Protein AF-A0A7V3UGL0-F1 (afdb_monomer_lite)

Secondary structure (DSSP, 8-state):
--------SSHHHHHHHGGGGTT------S-GGG-GGGHHHHHHHHHH-TT-SS--TTHHHHHHHHHHHHHHHHHHT---HHHHHHHHTT--EEETTEEE---GGG--

Foldseek 3Di:
DDPDPCPPQDPVNCVVCPPVCPPDDDDDDPDLCPQPLQVVVVVVCCVVCVPPPDQRRCNQVVVFVVVLQVVLCVVQVDPDPVSSVVSQQPDWDQGSNGIDHDPCVVVD

Radius of gyration: 17.86 Å; chains: 1; bounding box: 42×31×46 Å

Sequence (108 aa):
MSAGIVCLFFQEFIDDAGPAAEGTYISFTPDQEKIPEVQPFTKKFKEKFPKAKEIGAYTIYSYVATNILLESIQATNSTDGKKLIDYLHKIRFNTALGPIQSNWSLYQ

pLDDT: mean 82.53, std 13.95, range [33.34, 97.62]

Structure (mmCIF, N/CA/C/O backbone):
data_AF-A0A7V3UGL0-F1
#
_entry.id   AF-A0A7V3UGL0-F1
#
loop_
_atom_site.group_PDB
_atom_site.id
_atom_site.type_symbol
_atom_site.label_atom_id
_atom_site.label_alt_id
_atom_site.label_comp_id
_atom_site.label_asym_id
_atom_site.label_entity_id
_atom_site.label_seq_id
_atom_site.pdbx_PDB_ins_code
_atom_site.Cartn_x
_atom_site.Cartn_y
_atom_site.Cartn_z
_atom_site.occupancy
_atom_site.B_iso_or_equiv
_atom_site.auth_seq_id
_atom_site.auth_comp_id
_atom_site.auth_asym_id
_atom_site.auth_atom_id
_atom_site.pdbx_PDB_model_num
ATOM 1 N N . MET A 1 1 ? -3.508 -19.253 -27.397 1.00 33.34 1 MET A N 1
ATOM 2 C CA . MET A 1 1 ? -2.726 -18.333 -26.545 1.00 33.34 1 MET A CA 1
ATOM 3 C C . MET A 1 1 ? -3.712 -17.451 -25.805 1.00 33.34 1 MET A C 1
ATOM 5 O O . MET A 1 1 ? -4.383 -16.650 -26.438 1.00 33.34 1 MET A O 1
ATOM 9 N N . SER A 1 2 ? -3.898 -17.693 -24.509 1.00 33.34 2 SER A N 1
ATOM 10 C CA . SER A 1 2 ? -4.756 -16.870 -23.654 1.00 33.34 2 SER A CA 1
ATOM 11 C C . SER A 1 2 ? -3.950 -15.644 -23.236 1.00 33.34 2 SER A C 1
ATOM 13 O O . SER A 1 2 ? -3.031 -15.781 -22.435 1.00 33.34 2 SER A O 1
ATOM 15 N N . ALA A 1 3 ? -4.261 -14.472 -23.788 1.00 40.53 3 ALA A N 1
ATOM 16 C CA . ALA A 1 3 ? -3.751 -13.208 -23.272 1.00 40.53 3 ALA A CA 1
ATOM 17 C C . ALA A 1 3 ? -4.431 -12.944 -21.919 1.00 40.53 3 ALA A C 1
ATOM 19 O O . ALA A 1 3 ? -5.545 -12.429 -21.855 1.00 40.53 3 ALA A O 1
ATOM 20 N N . GLY A 1 4 ? -3.792 -13.396 -20.839 1.00 39.28 4 GLY A N 1
ATOM 21 C CA . GLY A 1 4 ? -4.130 -12.953 -19.491 1.00 39.28 4 GLY A CA 1
ATOM 22 C C . GLY A 1 4 ? -3.793 -11.471 -19.351 1.00 39.28 4 GLY A C 1
ATOM 23 O O . GLY A 1 4 ? -2.905 -10.974 -20.034 1.00 39.28 4 GLY A O 1
ATOM 24 N N . ILE A 1 5 ? -4.516 -10.762 -18.489 1.00 39.78 5 ILE A N 1
ATOM 25 C CA . ILE A 1 5 ? -4.229 -9.373 -18.114 1.00 39.78 5 ILE A CA 1
ATOM 26 C C . ILE A 1 5 ? -2.742 -9.259 -17.747 1.00 39.78 5 ILE A C 1
ATOM 28 O O . ILE A 1 5 ? -2.316 -9.763 -16.710 1.00 39.78 5 ILE A O 1
ATOM 32 N N . VAL A 1 6 ? -1.945 -8.629 -18.611 1.00 47.12 6 VAL A N 1
ATOM 33 C CA . VAL A 1 6 ? -0.530 -8.365 -18.339 1.00 47.12 6 VAL A CA 1
ATOM 34 C C . VAL A 1 6 ? -0.468 -7.062 -17.554 1.00 47.12 6 VAL A C 1
ATOM 36 O O . VAL A 1 6 ? -0.718 -5.979 -18.078 1.00 47.12 6 VAL A O 1
ATOM 39 N N . CYS A 1 7 ? -0.173 -7.167 -16.264 1.00 57.88 7 CYS A N 1
ATOM 40 C CA . CYS A 1 7 ? 0.117 -6.026 -15.407 1.00 57.88 7 CYS A CA 1
ATOM 41 C C . CYS A 1 7 ? 1.528 -5.487 -15.715 1.00 57.88 7 CYS A C 1
ATOM 43 O O . CYS A 1 7 ? 2.422 -5.686 -14.922 1.00 57.88 7 CYS A O 1
ATOM 45 N N . LEU A 1 8 ? 1.740 -4.814 -16.847 1.00 70.12 8 LEU A N 1
ATOM 46 C CA . LEU A 1 8 ? 3.045 -4.553 -17.500 1.00 70.12 8 LEU A CA 1
ATOM 47 C C . LEU A 1 8 ? 4.243 -4.076 -16.643 1.00 70.12 8 LEU A C 1
ATOM 49 O O . LEU A 1 8 ? 5.372 -4.136 -17.118 1.00 70.12 8 LEU A O 1
ATOM 53 N N . PHE A 1 9 ? 4.042 -3.585 -15.418 1.00 71.94 9 PHE A N 1
ATOM 54 C CA . PHE A 1 9 ? 5.118 -3.106 -14.549 1.00 71.94 9 PHE A CA 1
ATOM 55 C C . PHE A 1 9 ? 5.685 -4.204 -13.638 1.00 71.94 9 PHE A C 1
ATOM 57 O O . PHE A 1 9 ? 5.591 -4.140 -12.408 1.00 71.94 9 PHE A O 1
ATOM 64 N N . PHE A 1 10 ? 6.262 -5.225 -14.267 1.00 76.12 10 PHE A N 1
ATOM 65 C CA . PHE A 1 10 ? 7.023 -6.292 -13.622 1.00 76.12 10 PHE A CA 1
ATOM 66 C C . PHE A 1 10 ? 8.181 -6.742 -14.526 1.00 76.12 10 PHE A C 1
ATOM 68 O O . PHE A 1 10 ? 8.103 -6.609 -15.749 1.00 76.12 10 PHE A O 1
ATOM 75 N N . GLN A 1 11 ? 9.266 -7.242 -13.930 1.00 79.81 11 GLN A N 1
ATOM 76 C CA . GLN A 1 11 ? 10.502 -7.580 -14.650 1.00 79.81 11 GLN A CA 1
ATOM 77 C C . GLN A 1 11 ? 10.268 -8.659 -15.719 1.00 79.81 11 GLN A C 1
ATOM 79 O O . GLN A 1 11 ? 10.838 -8.603 -16.805 1.00 79.81 11 GLN A O 1
ATOM 84 N N . GLU A 1 12 ? 9.350 -9.582 -15.449 1.00 83.06 12 GLU A N 1
ATOM 85 C CA . GLU A 1 12 ? 8.999 -10.701 -16.318 1.00 83.06 12 GLU A CA 1
ATOM 86 C C . GLU A 1 12 ? 8.473 -10.246 -17.693 1.00 83.06 12 GLU A C 1
ATOM 88 O O . GLU A 1 12 ? 8.661 -10.948 -18.680 1.00 83.06 12 GLU A O 1
ATOM 93 N N . PHE A 1 13 ? 7.877 -9.050 -17.804 1.00 83.50 13 PHE A N 1
ATOM 94 C CA . PHE A 1 13 ? 7.432 -8.514 -19.095 1.00 83.50 13 PHE A CA 1
ATOM 95 C C . PHE A 1 13 ? 8.621 -8.256 -20.024 1.00 83.50 13 PHE A C 1
ATOM 97 O O . PHE A 1 13 ? 8.555 -8.574 -21.211 1.00 83.50 13 PHE A O 1
ATOM 104 N N . ILE A 1 14 ? 9.709 -7.703 -19.483 1.00 84.31 14 ILE A N 1
ATOM 105 C CA . ILE A 1 14 ? 10.938 -7.446 -20.239 1.00 84.31 14 ILE A CA 1
ATOM 106 C C . ILE A 1 14 ? 11.616 -8.766 -20.599 1.00 84.31 14 ILE A C 1
ATOM 108 O O . ILE A 1 14 ? 12.057 -8.932 -21.736 1.00 84.31 14 ILE A O 1
ATOM 112 N N . ASP A 1 15 ? 11.661 -9.705 -19.654 1.00 86.44 15 ASP A N 1
ATOM 113 C CA . ASP A 1 15 ? 12.285 -11.013 -19.857 1.00 86.44 15 ASP A CA 1
ATOM 114 C C . ASP A 1 15 ? 11.577 -11.809 -20.974 1.00 86.44 15 ASP A C 1
ATOM 116 O O . ASP A 1 15 ? 12.246 -12.429 -21.804 1.00 86.44 15 ASP A O 1
ATOM 120 N N . ASP A 1 16 ? 10.243 -11.730 -21.048 1.00 87.94 16 ASP A N 1
ATOM 121 C CA . ASP A 1 16 ? 9.434 -12.435 -22.050 1.00 87.94 16 ASP A CA 1
ATOM 122 C C . ASP A 1 16 ? 9.400 -11.727 -23.416 1.00 87.94 16 ASP A C 1
ATOM 124 O O . ASP A 1 16 ? 9.503 -12.374 -24.462 1.00 87.94 16 ASP A O 1
ATOM 128 N N . ALA A 1 17 ? 9.224 -10.401 -23.443 1.00 86.50 17 ALA A N 1
ATOM 129 C CA . ALA A 1 17 ? 9.100 -9.642 -24.692 1.00 86.50 17 ALA A CA 1
ATOM 130 C C . ALA A 1 17 ? 10.462 -9.320 -25.336 1.00 86.50 17 ALA A C 1
ATOM 132 O O . ALA A 1 17 ? 10.534 -9.066 -26.546 1.00 86.50 17 ALA A O 1
ATOM 133 N N . GLY A 1 18 ? 11.547 -9.343 -24.556 1.00 88.69 18 GLY A N 1
ATOM 134 C CA . GLY A 1 18 ? 12.904 -9.103 -25.031 1.00 88.69 18 GLY A CA 1
ATOM 135 C C . GLY A 1 18 ? 13.019 -7.783 -25.812 1.00 88.69 18 GLY A C 1
ATOM 136 O O . GLY A 1 18 ? 12.490 -6.761 -25.375 1.00 88.69 18 GLY A O 1
ATOM 137 N N . PRO A 1 19 ? 13.657 -7.769 -27.000 1.00 91.81 19 PRO A N 1
ATOM 138 C CA . PRO A 1 19 ? 13.801 -6.555 -27.810 1.00 91.81 19 PRO A CA 1
ATOM 139 C C . PRO A 1 19 ? 12.480 -5.886 -28.217 1.00 91.81 19 PRO A C 1
ATOM 141 O O . PRO A 1 19 ? 12.481 -4.702 -28.539 1.00 91.81 19 PRO A O 1
ATOM 144 N N . ALA A 1 20 ? 11.360 -6.616 -28.220 1.00 89.12 20 ALA A N 1
ATOM 145 C CA . ALA A 1 20 ? 10.055 -6.057 -28.568 1.00 89.12 20 ALA A CA 1
ATOM 146 C C . ALA A 1 20 ? 9.446 -5.199 -27.445 1.00 89.12 20 ALA A C 1
ATOM 148 O O . ALA A 1 20 ? 8.473 -4.490 -27.690 1.00 89.12 20 ALA A O 1
ATOM 149 N N . ALA A 1 21 ? 10.002 -5.252 -26.230 1.00 87.62 21 ALA A N 1
ATOM 150 C CA . ALA A 1 21 ? 9.583 -4.388 -25.131 1.00 87.62 21 ALA A CA 1
ATOM 151 C C . ALA A 1 21 ? 10.036 -2.930 -25.321 1.00 87.62 21 ALA A C 1
ATOM 153 O O . ALA A 1 21 ? 9.416 -2.020 -24.764 1.00 87.62 21 ALA A O 1
ATOM 154 N N . GLU A 1 22 ? 11.102 -2.702 -26.094 1.00 89.62 22 GLU A N 1
ATOM 155 C CA . GLU A 1 22 ? 11.689 -1.377 -26.289 1.00 89.62 22 GLU A CA 1
ATOM 156 C C . GLU A 1 22 ? 10.669 -0.408 -26.908 1.00 89.62 22 GLU A C 1
ATOM 158 O O . GLU A 1 22 ? 10.004 -0.718 -27.897 1.00 89.62 22 GLU A O 1
ATOM 163 N N . GLY A 1 23 ? 10.533 0.780 -26.317 1.00 89.69 23 GLY A N 1
ATOM 164 C CA . GLY A 1 23 ? 9.538 1.773 -26.739 1.00 89.69 23 GLY A CA 1
ATOM 165 C C . GLY A 1 23 ? 8.119 1.539 -26.203 1.00 89.69 23 GLY A C 1
ATOM 166 O O . GLY A 1 23 ? 7.206 2.283 -26.566 1.00 89.69 23 GLY A O 1
ATOM 167 N N . THR A 1 24 ? 7.910 0.556 -25.322 1.00 87.56 24 THR A N 1
ATOM 168 C CA . THR A 1 24 ? 6.630 0.392 -24.619 1.00 87.56 24 THR A CA 1
ATOM 169 C C . THR A 1 24 ? 6.436 1.510 -23.597 1.00 87.56 24 THR A C 1
ATOM 171 O O . THR A 1 24 ? 7.268 1.725 -22.718 1.00 87.56 24 THR A O 1
ATOM 174 N N . TYR A 1 25 ? 5.294 2.192 -23.673 1.00 83.00 25 TYR A N 1
ATOM 175 C CA . TYR A 1 25 ? 4.878 3.169 -22.671 1.00 83.00 25 TYR A CA 1
ATOM 176 C C . TYR A 1 25 ? 3.883 2.541 -21.708 1.00 83.00 25 TYR A C 1
ATOM 178 O O . TYR A 1 25 ? 2.922 1.891 -22.119 1.00 83.00 25 TYR A O 1
ATOM 186 N N . ILE A 1 26 ? 4.087 2.795 -20.421 1.00 82.94 26 ILE A N 1
ATOM 187 C CA . ILE A 1 26 ? 3.184 2.364 -19.360 1.00 82.94 26 ILE A CA 1
ATOM 188 C C . ILE A 1 26 ? 2.814 3.553 -18.485 1.00 82.94 26 ILE A C 1
ATOM 190 O O . ILE A 1 26 ? 3.629 4.436 -18.213 1.00 82.94 26 ILE A O 1
ATOM 194 N N . SER A 1 27 ? 1.573 3.564 -18.015 1.00 82.25 27 SER A N 1
ATOM 195 C CA . SER A 1 27 ? 1.170 4.442 -16.927 1.00 82.25 27 SER A CA 1
ATOM 196 C C . SER A 1 27 ? 1.519 3.773 -15.606 1.00 82.25 27 SER A C 1
ATOM 198 O O . SER A 1 27 ? 1.004 2.696 -15.297 1.00 82.25 27 SER A O 1
ATOM 200 N N . PHE A 1 28 ? 2.344 4.432 -14.808 1.00 80.25 28 PHE A N 1
ATOM 201 C CA . PHE A 1 28 ? 2.571 4.060 -13.422 1.00 80.25 28 PHE A CA 1
ATOM 202 C C . PHE A 1 28 ? 2.582 5.318 -12.559 1.00 80.25 28 PHE A C 1
ATOM 204 O O . PHE A 1 28 ? 2.586 6.443 -13.068 1.00 80.25 28 PHE A O 1
ATOM 211 N N . THR A 1 29 ? 2.540 5.147 -11.245 1.00 74.88 29 THR A N 1
ATOM 212 C CA . THR A 1 29 ? 2.706 6.286 -10.343 1.00 74.88 29 THR A CA 1
ATOM 213 C C . THR A 1 29 ? 4.101 6.895 -10.490 1.00 74.88 29 THR A C 1
ATOM 215 O O . THR A 1 29 ? 4.999 6.235 -11.020 1.00 74.88 29 THR A O 1
ATOM 218 N N . PRO A 1 30 ? 4.329 8.108 -9.952 1.00 74.31 30 PRO A N 1
ATOM 219 C CA . PRO A 1 30 ? 5.672 8.651 -9.828 1.00 74.31 30 PRO A CA 1
ATOM 220 C C . PRO A 1 30 ? 6.637 7.642 -9.202 1.00 74.31 30 PRO A C 1
ATOM 222 O O . PRO A 1 30 ? 6.250 6.837 -8.350 1.00 74.31 30 PRO A O 1
ATOM 225 N N . ASP A 1 31 ? 7.890 7.712 -9.640 1.00 75.75 31 ASP A N 1
ATOM 226 C CA . ASP A 1 31 ? 8.984 6.913 -9.105 1.00 75.75 31 ASP A CA 1
ATOM 227 C C . ASP A 1 31 ? 9.066 7.080 -7.581 1.00 75.75 31 ASP A C 1
ATOM 229 O O . ASP A 1 31 ? 9.315 8.171 -7.065 1.00 75.75 31 ASP A O 1
ATOM 233 N N . GLN A 1 32 ? 8.826 5.982 -6.868 1.00 73.94 32 GLN A N 1
ATOM 234 C CA . GLN A 1 32 ? 8.695 5.969 -5.417 1.00 73.94 32 GLN A CA 1
ATOM 235 C C . GLN A 1 32 ? 10.015 6.278 -4.711 1.00 73.94 32 GLN A C 1
ATOM 237 O O . GLN A 1 32 ? 9.993 6.837 -3.617 1.00 73.94 32 GLN A O 1
ATOM 242 N N . GLU A 1 33 ? 11.166 5.978 -5.324 1.00 73.31 33 GLU A N 1
ATOM 243 C CA . GLU A 1 33 ? 12.472 6.319 -4.743 1.00 73.31 33 GLU A CA 1
ATOM 244 C C . GLU A 1 33 ? 12.719 7.836 -4.735 1.00 73.31 33 GLU A C 1
ATOM 246 O O . GLU A 1 33 ? 13.494 8.343 -3.916 1.00 73.31 33 GLU A O 1
ATOM 251 N N . LYS A 1 34 ? 12.011 8.575 -5.599 1.00 78.44 34 LYS A N 1
ATOM 252 C CA . LYS A 1 34 ? 12.054 10.040 -5.666 1.00 78.44 34 LYS A CA 1
ATOM 253 C C . LYS A 1 34 ? 11.087 10.726 -4.696 1.00 78.44 34 LYS A C 1
ATOM 255 O O . LYS A 1 34 ? 11.132 11.948 -4.591 1.00 78.44 34 LYS A O 1
ATOM 260 N N . ILE A 1 35 ? 10.238 9.978 -3.986 1.00 78.50 35 ILE A N 1
ATOM 261 C CA . ILE A 1 35 ? 9.306 10.516 -2.986 1.00 78.50 35 ILE A CA 1
ATOM 262 C C . ILE A 1 35 ? 10.019 10.552 -1.620 1.00 78.50 35 ILE A C 1
ATOM 264 O O . ILE A 1 35 ? 10.321 9.487 -1.068 1.00 78.50 35 ILE A O 1
ATOM 268 N N . PRO A 1 36 ? 10.301 11.736 -1.039 1.00 81.69 36 PRO A N 1
ATOM 269 C CA . PRO A 1 36 ? 11.028 11.844 0.230 1.00 81.69 36 PRO A CA 1
ATOM 270 C C . PRO A 1 36 ? 10.372 11.067 1.380 1.00 81.69 36 PRO A C 1
ATOM 272 O O . PRO A 1 36 ? 11.065 10.446 2.187 1.00 81.69 36 PRO A O 1
ATOM 275 N N . GLU A 1 37 ? 9.040 11.042 1.425 1.00 79.56 37 GLU A N 1
ATOM 276 C CA . GLU A 1 37 ? 8.240 10.352 2.442 1.00 79.56 37 GLU A CA 1
ATOM 277 C C . GLU A 1 37 ? 8.386 8.821 2.390 1.00 79.56 37 GLU A C 1
ATOM 279 O O . GLU A 1 37 ? 8.180 8.145 3.403 1.00 79.56 37 GLU A O 1
ATOM 284 N N . VAL A 1 38 ? 8.791 8.265 1.242 1.00 82.25 38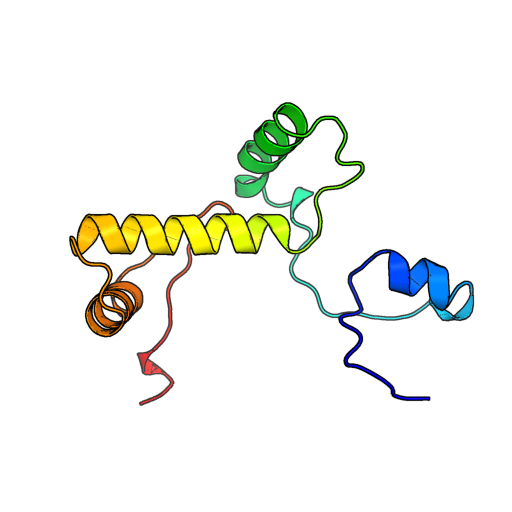 VAL A N 1
ATOM 285 C CA . VAL A 1 38 ? 8.977 6.819 1.041 1.00 82.25 38 VAL A CA 1
ATOM 286 C C . VAL A 1 38 ? 10.371 6.360 1.478 1.00 82.25 38 VAL A C 1
ATOM 288 O O . VAL A 1 38 ? 10.541 5.209 1.888 1.00 82.25 38 VAL A O 1
ATOM 291 N N . GLN A 1 39 ? 11.379 7.239 1.476 1.00 84.31 39 GLN A N 1
ATOM 292 C CA . GLN A 1 39 ? 12.762 6.861 1.805 1.00 84.31 39 GLN A CA 1
ATOM 293 C C . GLN A 1 39 ? 12.924 6.158 3.168 1.00 84.31 39 GLN A C 1
ATOM 295 O O . GLN A 1 39 ? 13.643 5.151 3.231 1.00 84.31 39 GLN A O 1
ATOM 300 N N . PRO A 1 40 ? 12.247 6.591 4.256 1.00 85.38 40 PRO A N 1
ATOM 301 C CA . PRO A 1 40 ? 12.303 5.886 5.535 1.00 85.38 40 PRO A CA 1
ATOM 302 C C . PRO A 1 40 ? 11.769 4.450 5.455 1.00 85.38 40 PRO A C 1
ATOM 304 O O . PRO A 1 40 ? 12.308 3.558 6.114 1.00 85.38 40 PRO A O 1
ATOM 307 N N . PHE A 1 41 ? 10.728 4.212 4.651 1.00 86.62 41 PHE A N 1
ATOM 308 C CA . PHE A 1 41 ? 10.207 2.869 4.403 1.00 86.62 41 PHE A CA 1
ATOM 309 C C . PHE A 1 41 ? 11.214 2.033 3.608 1.00 86.62 41 PHE A C 1
ATOM 311 O O . PHE A 1 41 ? 11.550 0.931 4.037 1.00 86.62 41 PHE A O 1
ATOM 318 N N . THR A 1 42 ? 11.747 2.572 2.509 1.00 84.31 42 THR A N 1
ATOM 319 C CA . THR A 1 42 ? 12.721 1.889 1.642 1.00 84.31 42 THR A CA 1
ATOM 320 C C . THR A 1 42 ? 13.947 1.428 2.421 1.00 84.31 42 THR A C 1
ATOM 322 O O . THR A 1 42 ? 14.373 0.280 2.276 1.00 84.31 42 THR A O 1
ATOM 325 N N . LYS A 1 43 ? 14.485 2.282 3.301 1.00 87.31 43 LYS A N 1
ATOM 326 C CA . LYS A 1 43 ? 15.616 1.928 4.167 1.00 87.31 43 LYS A CA 1
ATOM 327 C C . LYS A 1 43 ? 15.277 0.745 5.082 1.00 87.31 43 LYS A C 1
ATOM 329 O O . LYS A 1 43 ? 15.983 -0.260 5.060 1.00 87.31 43 LYS A O 1
ATOM 334 N N . LYS A 1 44 ? 14.165 0.828 5.822 1.00 88.19 44 LYS A N 1
ATOM 335 C CA . LYS A 1 44 ? 13.716 -0.249 6.725 1.00 88.19 44 LYS A CA 1
ATOM 336 C C . LYS A 1 44 ? 13.421 -1.550 5.980 1.00 88.19 44 LYS A C 1
ATOM 338 O O . LYS A 1 44 ? 13.696 -2.633 6.493 1.00 88.19 44 LYS A O 1
ATOM 343 N N . PHE A 1 45 ? 12.852 -1.457 4.781 1.00 88.56 45 PHE A N 1
ATOM 344 C CA . PHE A 1 45 ? 12.560 -2.621 3.955 1.00 88.56 45 PHE A CA 1
ATOM 345 C C . PHE A 1 45 ? 13.850 -3.322 3.518 1.00 88.56 45 PHE A C 1
ATOM 347 O O . PHE A 1 45 ? 13.967 -4.529 3.716 1.00 88.56 45 PHE A O 1
ATOM 354 N N . LYS A 1 46 ? 14.840 -2.576 3.006 1.00 87.19 46 LYS A N 1
ATOM 355 C CA . LYS A 1 46 ? 16.149 -3.120 2.596 1.00 87.19 46 LYS A CA 1
ATOM 356 C C . LYS A 1 46 ? 16.914 -3.736 3.779 1.00 87.19 46 LYS A C 1
ATOM 358 O O . LYS A 1 46 ? 17.504 -4.800 3.627 1.00 87.19 46 LYS A O 1
ATOM 363 N N . GLU A 1 47 ? 16.846 -3.129 4.966 1.00 90.06 47 GLU A N 1
ATOM 364 C CA . GLU A 1 47 ? 17.428 -3.690 6.199 1.00 90.06 47 GLU A CA 1
ATOM 365 C C . GLU A 1 47 ? 16.762 -5.014 6.612 1.00 90.06 47 GLU A C 1
ATOM 367 O O . GLU A 1 47 ? 17.444 -5.965 6.996 1.00 90.06 47 GLU A O 1
ATOM 372 N N . LYS A 1 48 ? 15.429 -5.097 6.522 1.00 89.50 48 LYS A N 1
ATOM 373 C CA . LYS A 1 48 ? 14.664 -6.290 6.918 1.00 89.50 48 LYS A CA 1
ATOM 374 C C . LYS A 1 48 ? 14.737 -7.417 5.88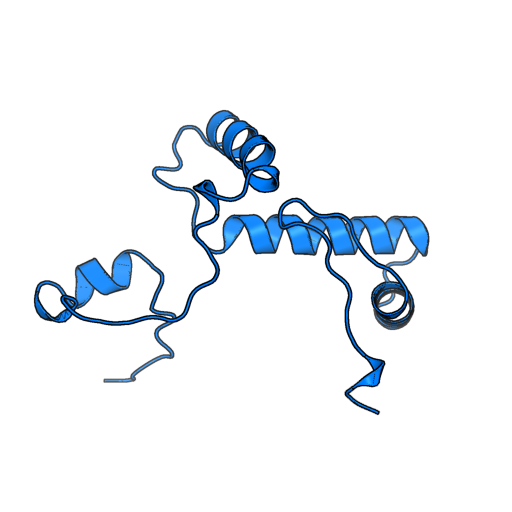6 1.00 89.50 48 LYS A C 1
ATOM 376 O O . LYS A 1 48 ? 14.688 -8.591 6.254 1.00 89.50 48 LYS A O 1
ATOM 381 N N . PHE A 1 49 ? 14.852 -7.069 4.609 1.00 87.19 49 PHE A N 1
ATOM 382 C CA . PHE A 1 49 ? 14.884 -8.001 3.485 1.00 87.19 49 PHE A CA 1
ATOM 383 C C . PHE A 1 49 ? 16.156 -7.799 2.650 1.00 87.19 49 PHE A C 1
ATOM 385 O O . PHE A 1 49 ? 16.075 -7.420 1.484 1.00 87.19 49 PHE A O 1
ATOM 392 N N . PRO A 1 50 ? 17.344 -8.114 3.196 1.00 82.69 50 PRO A N 1
ATOM 393 C CA . PRO A 1 50 ? 18.624 -7.844 2.531 1.00 82.69 50 PRO A CA 1
ATOM 394 C C . PRO A 1 50 ? 18.837 -8.658 1.244 1.00 82.69 50 PRO A C 1
ATOM 396 O O . PRO A 1 50 ? 19.736 -8.365 0.466 1.00 82.69 50 PRO A O 1
ATOM 399 N N . LYS A 1 51 ? 18.027 -9.703 1.022 1.00 82.38 51 LYS A N 1
ATOM 400 C CA . LYS A 1 51 ? 18.043 -10.528 -0.197 1.00 82.38 51 LYS A CA 1
ATOM 401 C C . LYS A 1 51 ? 17.052 -10.059 -1.264 1.00 82.38 51 LYS A C 1
ATOM 403 O O . LYS A 1 51 ? 17.055 -10.618 -2.358 1.00 82.38 51 LYS A O 1
ATOM 408 N N . ALA A 1 52 ? 16.180 -9.096 -0.954 1.00 74.56 52 ALA A N 1
ATOM 409 C CA . ALA A 1 52 ? 15.294 -8.522 -1.955 1.00 74.56 52 ALA A CA 1
ATOM 410 C C . ALA A 1 52 ? 16.157 -7.720 -2.933 1.00 74.56 52 ALA A C 1
ATOM 412 O O . ALA A 1 52 ? 16.721 -6.695 -2.559 1.00 74.56 52 ALA A O 1
ATOM 413 N N . LYS A 1 53 ? 16.300 -8.231 -4.163 1.00 66.81 53 LYS A N 1
ATOM 414 C CA . LYS A 1 53 ? 17.086 -7.571 -5.215 1.00 66.81 53 LYS A CA 1
ATOM 415 C C . LYS A 1 53 ? 16.551 -6.167 -5.486 1.00 66.81 53 LYS A C 1
ATOM 417 O O . LYS A 1 53 ? 17.333 -5.233 -5.601 1.00 66.81 53 LYS A O 1
ATOM 422 N N . GLU A 1 54 ? 15.227 -6.033 -5.504 1.00 72.19 54 GLU A N 1
ATOM 423 C CA . GLU A 1 54 ? 14.516 -4.778 -5.714 1.00 72.19 54 GLU A CA 1
ATOM 424 C C . GLU A 1 54 ? 13.247 -4.744 -4.85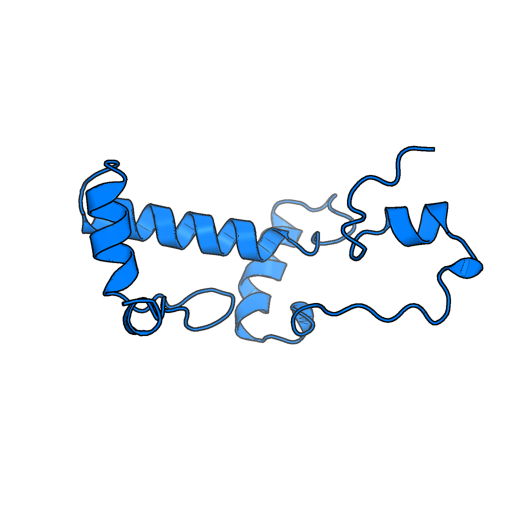8 1.00 72.19 54 GLU A C 1
ATOM 426 O O . GLU A 1 54 ? 12.690 -5.785 -4.489 1.00 72.19 54 GLU A O 1
ATOM 431 N N . ILE A 1 55 ? 12.792 -3.539 -4.514 1.00 77.81 55 ILE A N 1
ATOM 432 C CA . ILE A 1 55 ? 11.481 -3.366 -3.890 1.00 77.81 55 ILE A CA 1
ATOM 433 C C . ILE A 1 55 ? 10.451 -3.473 -5.006 1.00 77.81 55 ILE A C 1
ATOM 435 O O . ILE A 1 55 ? 10.412 -2.625 -5.892 1.00 77.81 55 ILE A O 1
ATOM 439 N N . GLY A 1 56 ? 9.612 -4.509 -4.959 1.00 78.94 56 GLY A N 1
ATOM 440 C CA . GLY A 1 56 ? 8.562 -4.687 -5.955 1.00 78.94 56 GLY A CA 1
ATOM 441 C C . GLY A 1 56 ? 7.649 -3.464 -6.004 1.00 78.94 56 GLY A C 1
ATOM 442 O O . GLY A 1 56 ? 7.305 -2.903 -4.958 1.00 78.94 56 GLY A O 1
ATOM 443 N N . ALA A 1 57 ? 7.215 -3.086 -7.202 1.00 80.12 57 ALA A N 1
ATOM 444 C CA . ALA A 1 57 ? 6.470 -1.855 -7.444 1.00 80.12 57 ALA A CA 1
ATOM 445 C C . ALA A 1 57 ? 5.213 -1.693 -6.567 1.00 80.12 57 ALA A C 1
ATOM 447 O O . ALA A 1 57 ? 4.854 -0.582 -6.181 1.00 80.12 57 ALA A O 1
ATOM 448 N N . TYR A 1 58 ? 4.573 -2.808 -6.194 1.00 85.00 58 TYR A N 1
ATOM 449 C CA . TYR A 1 58 ? 3.351 -2.831 -5.387 1.00 85.00 58 TYR A CA 1
ATOM 450 C C . TYR A 1 58 ? 3.573 -2.922 -3.863 1.00 85.00 58 TYR A C 1
ATOM 452 O O . TYR A 1 58 ? 2.614 -2.909 -3.080 1.00 85.00 58 TYR A O 1
ATOM 460 N N . THR A 1 59 ? 4.831 -3.000 -3.418 1.00 86.62 59 THR A N 1
ATOM 461 C CA . THR A 1 59 ? 5.190 -3.250 -2.010 1.00 86.62 59 THR A CA 1
ATOM 462 C C . THR A 1 59 ? 4.699 -2.131 -1.096 1.00 86.62 59 THR A C 1
ATOM 464 O O . THR A 1 59 ? 4.055 -2.394 -0.078 1.00 86.62 59 THR A O 1
ATOM 467 N N . ILE A 1 60 ? 4.962 -0.872 -1.458 1.00 87.00 60 ILE A N 1
ATOM 468 C CA . ILE A 1 60 ? 4.570 0.269 -0.626 1.00 87.00 60 ILE A CA 1
ATOM 469 C C . ILE A 1 60 ? 3.048 0.431 -0.552 1.00 87.00 60 ILE A C 1
ATOM 471 O O . ILE A 1 60 ? 2.539 0.760 0.514 1.00 87.00 60 ILE A O 1
ATOM 475 N N . TYR A 1 61 ? 2.298 0.144 -1.623 1.00 88.25 61 TYR A N 1
ATOM 476 C CA . TYR A 1 61 ? 0.831 0.230 -1.583 1.00 88.25 61 TYR A CA 1
ATOM 477 C C . TYR A 1 61 ? 0.253 -0.791 -0.623 1.00 88.25 61 TYR A C 1
ATOM 479 O O . TYR A 1 61 ? -0.633 -0.461 0.157 1.00 88.25 61 TYR A O 1
ATOM 487 N N . SER A 1 62 ? 0.796 -2.010 -0.638 1.00 90.69 62 SER A N 1
ATOM 488 C CA . SER A 1 62 ? 0.389 -3.060 0.294 1.00 90.69 62 SER A CA 1
ATOM 489 C C . SER A 1 62 ? 0.685 -2.649 1.739 1.00 90.69 62 SER A C 1
ATOM 491 O O . SER A 1 62 ? -0.162 -2.812 2.620 1.00 90.69 62 SER A O 1
ATOM 493 N N . TYR A 1 63 ? 1.854 -2.047 1.982 1.00 90.19 63 TYR A N 1
ATOM 494 C CA . TYR A 1 63 ? 2.224 -1.514 3.294 1.00 90.19 63 TYR A CA 1
ATOM 495 C C . TYR A 1 63 ? 1.282 -0.392 3.752 1.00 90.19 63 TYR A C 1
ATOM 497 O O . TYR A 1 63 ? 0.770 -0.426 4.871 1.00 90.19 63 TYR A O 1
ATOM 505 N N . VAL A 1 64 ? 1.011 0.583 2.883 1.00 91.44 64 VAL A N 1
ATOM 506 C CA . VAL A 1 64 ? 0.120 1.712 3.171 1.00 91.44 64 VAL A CA 1
ATOM 507 C C . VAL A 1 64 ? -1.313 1.242 3.419 1.00 91.44 64 VAL A C 1
ATOM 509 O O . VAL A 1 64 ? -1.892 1.610 4.438 1.00 91.44 64 VAL A O 1
ATOM 512 N N . ALA A 1 65 ? -1.864 0.390 2.553 1.00 93.00 65 ALA A N 1
ATOM 513 C CA . ALA A 1 65 ? -3.215 -0.147 2.701 1.00 93.00 65 ALA A CA 1
ATOM 514 C C . ALA A 1 65 ? -3.380 -0.926 4.014 1.00 93.00 65 ALA A C 1
ATOM 516 O O . ALA A 1 65 ? -4.379 -0.763 4.714 1.00 93.00 65 ALA A O 1
ATOM 517 N N . THR A 1 66 ? -2.372 -1.719 4.386 1.00 94.38 66 THR A N 1
ATOM 518 C CA . THR A 1 66 ? -2.381 -2.463 5.652 1.00 94.38 66 THR A CA 1
ATOM 519 C C . THR A 1 66 ? -2.375 -1.519 6.852 1.00 94.38 66 THR A C 1
ATOM 521 O O . THR A 1 66 ? -3.152 -1.717 7.781 1.00 94.38 66 THR A O 1
ATOM 524 N N . ASN A 1 67 ? -1.551 -0.467 6.838 1.00 93.62 67 ASN A N 1
ATOM 525 C CA . ASN A 1 67 ? -1.514 0.499 7.940 1.00 93.62 67 ASN A CA 1
ATOM 526 C C . ASN A 1 67 ? -2.830 1.270 8.077 1.00 93.62 67 ASN A C 1
ATOM 528 O O . ASN A 1 67 ? -3.326 1.402 9.190 1.00 93.62 67 ASN A O 1
ATOM 532 N N . ILE A 1 68 ? -3.428 1.700 6.961 1.00 95.06 68 ILE A N 1
ATOM 533 C CA . ILE A 1 68 ? -4.751 2.344 6.951 1.00 95.06 68 ILE A CA 1
ATOM 534 C C . ILE A 1 68 ? -5.807 1.420 7.577 1.00 95.06 68 ILE A C 1
ATOM 536 O O . ILE A 1 68 ? -6.617 1.856 8.400 1.00 95.06 68 ILE A O 1
ATOM 540 N N . LEU A 1 69 ? -5.795 0.134 7.213 1.00 94.62 69 LEU A N 1
ATOM 541 C CA . LEU A 1 69 ? -6.718 -0.853 7.768 1.00 94.62 69 LEU A CA 1
ATOM 542 C C . LEU A 1 69 ? -6.507 -1.034 9.278 1.00 94.62 69 LEU A C 1
ATOM 544 O O . LEU A 1 69 ? -7.476 -1.009 10.034 1.00 94.62 69 LEU A O 1
ATOM 548 N N . LEU A 1 70 ? -5.259 -1.192 9.724 1.00 95.56 70 LEU A N 1
ATOM 549 C CA . LEU A 1 70 ? -4.931 -1.361 11.142 1.00 95.56 70 LEU A CA 1
ATOM 550 C C . LEU A 1 70 ? -5.309 -0.129 11.973 1.00 95.56 70 LEU A C 1
ATOM 552 O O . LEU A 1 70 ? -5.895 -0.281 13.043 1.00 95.56 70 LEU A O 1
ATOM 556 N N . GLU A 1 71 ? -5.034 1.074 11.471 1.00 95.00 71 GLU A N 1
ATOM 557 C CA . GLU A 1 71 ? -5.436 2.332 12.107 1.00 95.00 71 GLU A CA 1
ATOM 558 C C . GLU A 1 71 ? -6.963 2.428 12.224 1.00 95.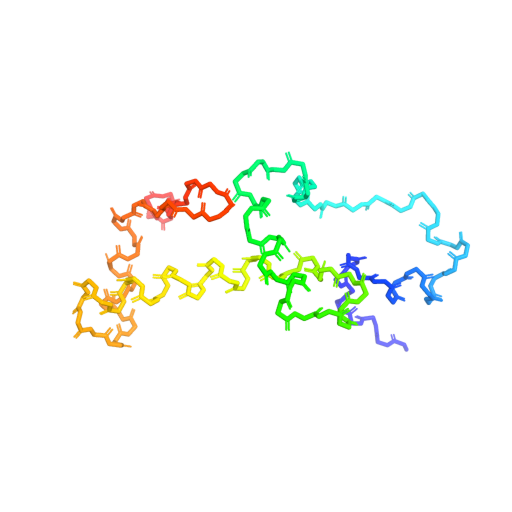00 71 GLU A C 1
ATOM 560 O O . GLU A 1 71 ? -7.495 2.760 13.283 1.00 95.00 71 GLU A O 1
ATOM 565 N N . SER A 1 72 ? -7.685 2.032 11.174 1.00 95.12 72 SER A N 1
ATOM 566 C CA . SER A 1 72 ? -9.152 2.010 11.177 1.00 95.12 72 SER A CA 1
ATOM 567 C C . SER A 1 72 ? -9.718 0.998 12.176 1.00 95.12 72 SER A C 1
ATOM 569 O O . SER A 1 72 ? -10.690 1.293 12.875 1.00 95.12 72 SER A O 1
ATOM 571 N N . ILE A 1 73 ? -9.103 -0.183 12.293 1.00 97.38 73 ILE A N 1
ATOM 572 C CA . ILE A 1 73 ? -9.480 -1.192 13.294 1.00 97.38 73 ILE A CA 1
ATOM 573 C C . ILE A 1 73 ? -9.269 -0.642 14.706 1.00 97.38 73 ILE A C 1
ATOM 575 O O . ILE A 1 73 ? -10.153 -0.778 15.550 1.00 97.38 73 ILE A O 1
ATOM 579 N N . GLN A 1 74 ? -8.132 0.010 14.959 1.00 96.62 74 GLN A N 1
ATOM 580 C CA . GLN A 1 74 ? -7.832 0.613 16.259 1.00 96.62 74 GLN A CA 1
ATOM 581 C C . GLN A 1 74 ? -8.818 1.732 16.609 1.00 96.62 74 GLN A C 1
ATOM 583 O O . GLN A 1 74 ? -9.340 1.762 17.721 1.00 96.62 74 GLN A O 1
ATOM 588 N N . ALA A 1 75 ? -9.120 2.617 15.660 1.00 95.19 75 ALA A N 1
ATOM 589 C CA . ALA A 1 75 ? -10.012 3.750 15.881 1.00 95.19 75 ALA A CA 1
ATOM 590 C C . ALA A 1 75 ? -11.481 3.340 16.077 1.00 95.19 75 ALA A C 1
ATOM 592 O O . ALA A 1 75 ? -12.207 3.974 16.842 1.00 95.19 75 ALA A O 1
ATOM 593 N N . THR A 1 76 ? -11.931 2.286 15.393 1.00 95.94 76 THR A N 1
ATOM 594 C CA . THR A 1 76 ? -13.322 1.804 15.472 1.00 95.94 76 THR A CA 1
ATOM 595 C C . THR A 1 76 ? -13.527 0.694 16.502 1.00 95.94 76 THR A C 1
ATOM 597 O O . THR A 1 76 ? -14.672 0.328 16.780 1.00 95.94 76 THR A O 1
ATOM 600 N N . ASN A 1 77 ? -12.435 0.147 17.048 1.00 96.81 77 ASN A N 1
ATOM 601 C CA . ASN A 1 77 ? -12.413 -1.056 17.880 1.00 96.81 77 ASN A CA 1
ATOM 602 C C . ASN A 1 77 ? -13.244 -2.201 17.267 1.00 96.81 77 ASN A C 1
ATOM 604 O O . ASN A 1 77 ? -14.073 -2.832 17.927 1.00 96.81 77 ASN A O 1
ATOM 608 N N . SER A 1 78 ? -13.097 -2.401 15.958 1.00 95.62 78 SER A N 1
ATOM 609 C CA . SER A 1 78 ? -13.958 -3.285 15.181 1.00 95.62 78 SER A CA 1
ATOM 610 C C . SER A 1 78 ? -13.223 -3.856 13.977 1.00 95.62 78 SER A C 1
ATOM 612 O O . SER A 1 78 ? -12.380 -3.201 13.377 1.00 95.62 78 SER A O 1
ATOM 614 N N . THR A 1 79 ? -13.598 -5.069 13.588 1.00 96.69 79 THR A N 1
ATOM 615 C CA . THR A 1 79 ? -13.208 -5.697 12.317 1.00 96.69 79 THR A CA 1
ATOM 616 C C . THR A 1 79 ? -14.388 -5.839 11.350 1.00 96.69 79 THR A C 1
ATOM 618 O O . THR A 1 79 ? -14.228 -6.361 10.251 1.00 96.69 79 THR A O 1
ATOM 621 N N . ASP A 1 80 ? -15.577 -5.361 11.736 1.00 97.62 80 ASP A N 1
ATOM 622 C CA . ASP A 1 80 ? -16.753 -5.313 10.865 1.00 97.62 80 ASP A CA 1
ATOM 623 C C . ASP A 1 80 ? -16.522 -4.380 9.668 1.00 97.62 80 ASP A C 1
ATOM 625 O O . ASP A 1 80 ? -16.222 -3.195 9.833 1.00 97.62 80 ASP A O 1
ATOM 629 N N . GLY A 1 81 ? -16.706 -4.911 8.458 1.00 94.31 81 GLY A N 1
ATOM 630 C CA . GLY A 1 81 ? -16.404 -4.195 7.221 1.00 94.31 81 GLY A CA 1
ATOM 631 C C . GLY A 1 81 ? -17.219 -2.916 7.027 1.00 94.31 81 GLY A C 1
ATOM 632 O O . GLY A 1 81 ? -16.677 -1.937 6.520 1.00 94.31 81 GLY A O 1
ATOM 633 N N . LYS A 1 82 ? -18.485 -2.872 7.467 1.00 93.94 82 LYS A N 1
ATOM 634 C CA . LYS A 1 82 ? -19.314 -1.662 7.323 1.00 93.94 82 LYS A CA 1
ATOM 635 C C . LYS A 1 82 ? -18.797 -0.545 8.220 1.00 93.94 82 LYS A C 1
ATOM 637 O O . LYS A 1 82 ? -18.583 0.564 7.741 1.00 93.94 82 LYS A O 1
ATOM 642 N N . LYS A 1 83 ? -18.503 -0.857 9.487 1.00 94.88 83 LYS A N 1
ATOM 643 C CA . LYS A 1 83 ? -17.915 0.113 10.426 1.00 94.88 83 LYS A CA 1
ATOM 644 C C . LYS A 1 83 ? -16.572 0.655 9.939 1.00 94.88 83 LYS A C 1
ATOM 646 O O . LYS A 1 83 ? -16.307 1.845 10.091 1.00 94.88 83 LYS A O 1
ATOM 651 N N . LEU A 1 84 ? -15.740 -0.205 9.352 1.00 94.81 84 LEU A N 1
ATOM 652 C CA . LEU A 1 84 ? -14.452 0.203 8.795 1.00 94.81 84 LEU A CA 1
ATOM 653 C C . LEU A 1 84 ? -14.626 1.122 7.584 1.00 94.81 84 LEU A C 1
ATOM 655 O O . LEU A 1 84 ? -14.011 2.182 7.549 1.00 94.81 84 LEU A O 1
ATOM 659 N N . ILE A 1 85 ? -15.492 0.769 6.630 1.00 92.00 85 ILE A N 1
ATOM 660 C CA . ILE A 1 85 ? -15.780 1.600 5.449 1.00 92.00 85 ILE A CA 1
ATOM 661 C C . ILE A 1 85 ? -16.332 2.972 5.863 1.00 92.00 85 ILE A C 1
ATOM 663 O O . ILE A 1 85 ? -15.852 4.001 5.384 1.00 92.00 85 ILE A O 1
ATOM 667 N N . ASP A 1 86 ? -17.274 3.005 6.808 1.00 91.31 86 ASP A N 1
ATOM 668 C CA . ASP A 1 86 ? -17.859 4.250 7.317 1.00 91.31 86 ASP A CA 1
ATOM 669 C C . ASP A 1 86 ? -16.821 5.175 7.966 1.00 91.31 86 ASP A C 1
ATOM 671 O O . A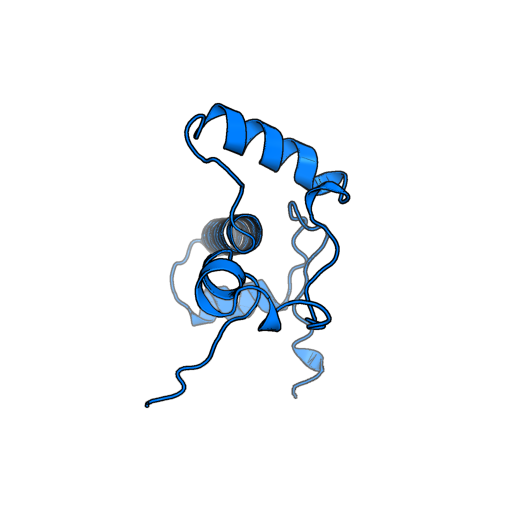SP A 1 86 ? -16.977 6.400 7.939 1.00 91.31 86 ASP A O 1
ATOM 675 N N . TYR A 1 87 ? -15.782 4.602 8.580 1.00 92.25 87 TYR A N 1
ATOM 676 C CA . TYR A 1 87 ? -14.665 5.348 9.151 1.00 92.25 87 TYR A CA 1
ATOM 677 C C . TYR A 1 87 ? -13.683 5.812 8.070 1.00 92.25 87 TYR A C 1
ATOM 679 O O . TYR A 1 87 ? -13.371 7.002 8.002 1.00 92.25 87 TYR A O 1
ATOM 687 N N . LEU A 1 88 ? -13.259 4.902 7.186 1.00 92.12 88 LEU A N 1
ATOM 688 C CA . LEU A 1 88 ? -12.339 5.175 6.076 1.00 92.12 88 LEU A CA 1
ATOM 689 C C . LEU A 1 88 ? -12.808 6.360 5.226 1.00 92.12 88 LEU A C 1
ATOM 691 O O . LEU A 1 88 ? -11.997 7.198 4.839 1.00 92.12 88 LEU A O 1
ATOM 695 N N . HIS A 1 89 ? -14.119 6.472 4.997 1.00 90.25 89 HIS A N 1
ATOM 696 C CA . HIS A 1 89 ? -14.700 7.547 4.194 1.00 90.25 89 HIS A CA 1
ATOM 697 C C . HIS A 1 89 ? -14.629 8.946 4.816 1.00 90.25 89 HIS A C 1
ATOM 699 O O . HIS A 1 89 ? -14.797 9.940 4.108 1.00 90.25 89 HIS A O 1
ATOM 705 N N . LYS A 1 90 ? -14.388 9.051 6.123 1.00 88.88 90 LYS A N 1
ATOM 706 C CA . LYS A 1 90 ? -14.426 10.325 6.861 1.00 88.88 90 LYS A CA 1
ATOM 707 C C . LYS A 1 90 ? -13.042 10.885 7.157 1.00 88.88 90 LYS A C 1
ATOM 709 O O . LYS A 1 90 ? -12.925 12.057 7.508 1.00 88.88 90 LYS A O 1
ATOM 714 N N . ILE A 1 91 ? -12.011 10.056 7.051 1.00 92.00 91 ILE A N 1
ATOM 715 C CA . ILE A 1 91 ? -10.690 10.346 7.595 1.00 92.00 91 ILE A CA 1
ATOM 716 C C . ILE A 1 91 ? -9.677 10.542 6.475 1.00 92.00 91 ILE A C 1
ATOM 718 O O . ILE A 1 91 ? -9.731 9.913 5.419 1.00 92.00 91 ILE A O 1
ATOM 722 N N . ARG A 1 92 ? -8.736 11.450 6.727 1.00 92.12 92 ARG A N 1
ATOM 723 C CA . ARG A 1 92 ? -7.537 11.636 5.918 1.00 92.12 92 ARG A CA 1
ATOM 724 C C . ARG A 1 92 ? -6.374 10.947 6.621 1.00 92.12 92 ARG A C 1
ATOM 726 O O . ARG A 1 92 ? -6.038 11.312 7.743 1.00 92.12 92 ARG A O 1
ATOM 733 N N . PHE A 1 93 ? -5.753 9.995 5.941 1.00 91.81 93 PHE A N 1
ATOM 734 C CA . PHE A 1 93 ? -4.619 9.233 6.447 1.00 91.81 93 PHE A CA 1
ATOM 735 C C . PHE A 1 93 ? -3.312 9.874 5.993 1.00 91.81 93 PHE A C 1
ATOM 737 O O . PHE A 1 93 ? -3.136 10.168 4.810 1.00 91.81 93 PHE A O 1
ATOM 744 N N . ASN A 1 94 ? -2.372 10.059 6.917 1.00 90.06 94 ASN A N 1
ATOM 745 C CA . ASN A 1 94 ? -1.011 10.474 6.586 1.00 90.06 94 ASN A CA 1
ATOM 746 C C . ASN A 1 94 ? -0.158 9.221 6.397 1.00 90.06 94 ASN A C 1
ATOM 748 O O . ASN A 1 94 ? 0.160 8.529 7.361 1.00 90.06 94 ASN A O 1
ATOM 752 N N . THR A 1 95 ? 0.184 8.909 5.151 1.00 88.50 95 THR A N 1
ATOM 753 C CA . THR A 1 95 ? 0.833 7.642 4.802 1.00 88.50 95 THR A CA 1
ATOM 754 C C . THR A 1 95 ? 2.252 7.858 4.293 1.00 88.50 95 THR A C 1
ATOM 756 O O . THR A 1 95 ? 2.670 8.981 4.019 1.00 88.50 95 THR A O 1
ATOM 759 N N . ALA A 1 96 ? 2.990 6.763 4.108 1.00 84.88 96 ALA A N 1
ATOM 760 C CA . ALA A 1 96 ? 4.313 6.799 3.489 1.00 84.88 96 ALA A CA 1
ATOM 761 C C . ALA A 1 96 ? 4.289 7.246 2.011 1.00 84.88 96 ALA A C 1
ATOM 763 O O . ALA A 1 96 ? 5.323 7.636 1.488 1.00 84.88 96 ALA A O 1
ATOM 764 N N . LEU A 1 97 ? 3.124 7.226 1.349 1.00 84.88 97 LEU A N 1
ATOM 765 C CA . LEU A 1 97 ? 2.917 7.787 0.005 1.00 84.88 97 LEU A CA 1
ATOM 766 C C . LEU A 1 97 ? 2.364 9.224 0.045 1.00 84.88 97 LEU A C 1
ATOM 768 O O . LEU A 1 97 ? 1.883 9.735 -0.963 1.00 84.88 97 LEU A O 1
ATOM 772 N N . GLY A 1 98 ? 2.389 9.864 1.215 1.00 85.00 98 GLY A N 1
ATOM 773 C CA . GLY A 1 98 ? 1.736 11.142 1.454 1.00 85.00 98 GLY A CA 1
ATOM 774 C C . GLY A 1 98 ? 0.278 10.994 1.913 1.00 85.00 98 GLY A C 1
ATOM 775 O O . GLY A 1 98 ? -0.163 9.907 2.310 1.00 85.00 98 GLY A O 1
ATOM 776 N N . PRO A 1 99 ? -0.481 12.100 1.939 1.00 88.88 99 PRO A N 1
ATOM 777 C CA . PRO A 1 99 ? -1.848 12.107 2.439 1.00 88.88 99 PRO A CA 1
ATOM 778 C C . PRO A 1 99 ? -2.822 11.396 1.491 1.00 88.88 99 PRO A C 1
ATOM 780 O O . PRO A 1 99 ? -2.913 11.750 0.318 1.00 88.88 99 PRO A O 1
ATOM 783 N N . ILE A 1 100 ? -3.617 10.466 2.022 1.00 89.50 100 ILE A N 1
ATOM 784 C CA . ILE A 1 100 ? -4.654 9.728 1.289 1.00 89.50 100 ILE A CA 1
ATOM 785 C C . ILE A 1 100 ? -6.014 9.979 1.939 1.00 89.50 100 ILE A C 1
ATOM 787 O O . ILE A 1 100 ? -6.163 9.894 3.156 1.00 89.50 100 ILE A O 1
ATOM 791 N N . GLN A 1 101 ? -7.019 10.269 1.118 1.00 90.31 101 GLN A N 1
ATOM 792 C CA . GLN A 1 101 ? -8.409 10.386 1.544 1.00 90.31 101 GLN A CA 1
ATOM 793 C C . GLN A 1 101 ? -9.317 9.877 0.426 1.00 90.31 101 GLN A C 1
ATOM 795 O O . GLN A 1 101 ? -9.116 10.220 -0.740 1.00 90.31 101 GLN A O 1
ATOM 800 N N . SER A 1 102 ? -10.320 9.071 0.765 1.00 82.69 102 SER A N 1
ATOM 801 C CA . SER A 1 102 ? -11.332 8.658 -0.210 1.00 82.69 102 SER A CA 1
ATOM 802 C C . SER A 1 102 ? -12.283 9.819 -0.516 1.00 82.69 102 SER A C 1
ATOM 804 O O . SER A 1 102 ? -12.794 10.448 0.410 1.00 82.69 102 SER A O 1
ATOM 806 N N . ASN A 1 103 ? -12.590 10.065 -1.791 1.00 75.69 103 ASN A N 1
ATOM 807 C CA . ASN A 1 103 ? -13.530 11.114 -2.208 1.00 75.69 103 ASN A CA 1
ATOM 808 C C . ASN A 1 103 ? -14.961 10.588 -2.432 1.00 75.69 103 ASN A C 1
ATOM 810 O O . ASN A 1 103 ? -15.594 10.869 -3.445 1.00 75.69 103 ASN A O 1
ATOM 814 N N . TRP A 1 104 ? -15.495 9.835 -1.469 1.00 68.31 104 TRP A N 1
ATOM 815 C CA . TRP A 1 104 ? -16.781 9.137 -1.610 1.00 68.31 104 TRP A CA 1
ATOM 816 C C . TRP A 1 104 ? -17.964 10.030 -2.048 1.00 68.31 104 TRP A C 1
ATOM 818 O O . TRP A 1 104 ? -18.907 9.545 -2.664 1.00 68.31 104 TRP A O 1
ATOM 828 N N . SER A 1 105 ? -17.897 11.343 -1.803 1.00 63.03 105 SER A N 1
ATOM 829 C CA . SER A 1 105 ? -18.893 12.321 -2.257 1.00 63.03 105 SER A CA 1
ATOM 830 C C . SER A 1 105 ? -19.062 12.423 -3.779 1.00 63.03 105 SER A C 1
ATOM 832 O O . SER A 1 105 ? -20.040 13.014 -4.213 1.00 63.03 105 SER A O 1
ATOM 834 N N . LEU A 1 106 ? -18.130 11.910 -4.592 1.00 59.41 106 LEU A N 1
ATOM 835 C CA . LEU A 1 106 ? -18.244 11.937 -6.060 1.00 59.41 106 LEU A CA 1
ATOM 836 C C . LEU A 1 106 ? -19.050 10.766 -6.647 1.00 59.41 106 LEU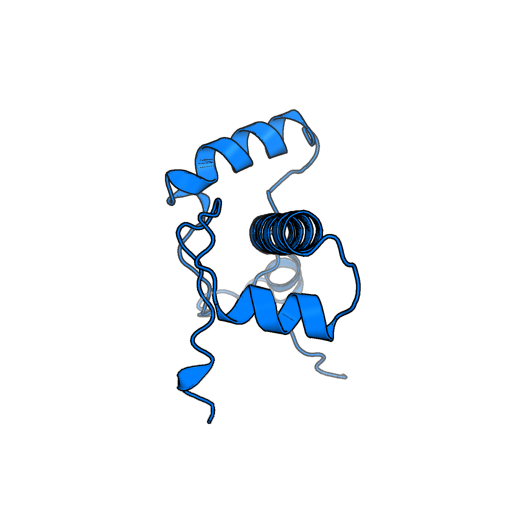 A C 1
ATOM 838 O O . LEU A 1 106 ? -19.261 10.729 -7.856 1.00 59.41 106 LEU A O 1
ATOM 842 N N . TYR A 1 107 ? -19.467 9.808 -5.817 1.00 59.75 107 TYR A N 1
ATOM 843 C CA . TYR A 1 107 ? -20.168 8.589 -6.242 1.00 59.75 107 TYR A CA 1
ATOM 844 C C . TYR A 1 107 ? -21.599 8.488 -5.685 1.00 59.75 107 TYR A C 1
ATOM 846 O O . TYR A 1 107 ? -22.195 7.410 -5.717 1.00 59.75 107 TYR A O 1
ATOM 854 N N . GLN A 1 108 ? -22.133 9.596 -5.161 1.00 54.28 108 GLN A N 1
ATOM 855 C CA . GLN A 1 108 ? -23.540 9.777 -4.781 1.00 54.28 108 GLN A CA 1
ATOM 856 C C . GLN A 1 108 ? -24.208 10.725 -5.771 1.00 54.28 108 GLN A C 1
ATOM 858 O O . GLN A 1 108 ? -25.390 10.479 -6.090 1.00 54.28 108 GLN A O 1
#